Protein AF-A0A2C6CRE6-F1 (afd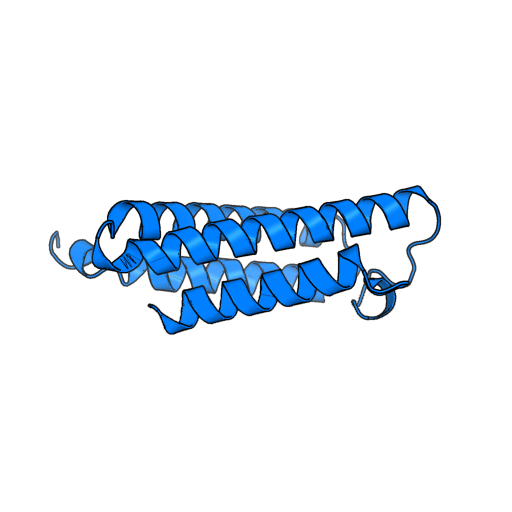b_monomer_lite)

Radius of gyration: 15.94 Å; chains: 1; bounding box: 40×32×43 Å

pLDDT: mean 82.26, std 10.41, range [41.03, 94.06]

Foldseek 3Di:
DLVLLVVLLVVLLVLLCCLQPPPPSLCVDPQRVVDDDPVSNVVSNVSSVVSNVLSVLSVVLSVCCVPCVPSNLVSLLVLLVVLQVQLVVCVVPGPDNPSSVVSNVSSVSSVVVSCPPPVVVPPD

Structure (mmCIF, N/CA/C/O backbone):
data_AF-A0A2C6CRE6-F1
#
_entry.id   AF-A0A2C6CRE6-F1
#
loop_
_atom_site.group_PDB
_atom_site.id
_atom_site.type_symbol
_atom_site.label_atom_id
_atom_site.label_alt_id
_atom_site.label_comp_id
_atom_site.label_asym_id
_atom_site.label_entity_id
_atom_site.label_seq_id
_atom_site.pdbx_PDB_ins_code
_atom_site.Cartn_x
_atom_site.Cartn_y
_atom_site.Cartn_z
_atom_site.occupancy
_atom_site.B_iso_or_equiv
_atom_site.auth_seq_id
_atom_site.auth_comp_id
_atom_site.auth_asym_id
_atom_site.auth_atom_id
_atom_site.pdbx_PDB_model_num
ATOM 1 N N . MET A 1 1 ? -15.519 -2.177 9.008 1.00 62.03 1 MET A N 1
ATOM 2 C CA . MET A 1 1 ? -14.180 -1.786 9.507 1.00 62.03 1 MET A CA 1
ATOM 3 C C . MET A 1 1 ? -13.184 -2.936 9.378 1.00 62.03 1 MET A C 1
ATOM 5 O O . MET A 1 1 ? -12.245 -2.812 8.613 1.00 62.03 1 MET A O 1
ATOM 9 N N . VAL A 1 2 ? -13.443 -4.084 10.015 1.00 71.44 2 VAL A N 1
ATOM 10 C CA . VAL A 1 2 ? -12.604 -5.304 9.961 1.00 71.44 2 VAL A CA 1
ATOM 11 C C . VAL A 1 2 ? -12.316 -5.812 8.544 1.00 71.44 2 VAL A C 1
ATOM 13 O O . VAL A 1 2 ? -11.162 -6.024 8.200 1.00 71.44 2 VAL A O 1
ATOM 16 N N . ILE A 1 3 ? -13.355 -5.976 7.723 1.00 76.69 3 ILE A N 1
ATOM 17 C CA . ILE A 1 3 ? -13.239 -6.564 6.374 1.00 76.69 3 ILE A CA 1
ATOM 18 C C . ILE A 1 3 ? -12.332 -5.724 5.461 1.00 76.69 3 ILE A C 1
ATOM 20 O O . ILE A 1 3 ? -11.636 -6.256 4.609 1.00 76.69 3 ILE A O 1
ATOM 24 N N . ILE A 1 4 ? -12.315 -4.410 5.675 1.00 74.69 4 ILE A N 1
ATOM 25 C CA . ILE A 1 4 ? -11.604 -3.444 4.834 1.00 74.69 4 ILE A CA 1
ATOM 26 C C . ILE A 1 4 ? -10.100 -3.515 5.084 1.00 74.69 4 ILE A C 1
ATOM 28 O O . ILE A 1 4 ? -9.323 -3.633 4.143 1.00 74.69 4 ILE A O 1
ATOM 32 N N . LEU A 1 5 ? -9.704 -3.509 6.358 1.00 79.50 5 LEU A N 1
ATOM 33 C CA . LEU A 1 5 ? -8.312 -3.697 6.745 1.00 79.50 5 LEU A CA 1
ATOM 34 C C . LEU A 1 5 ? -7.800 -5.077 6.305 1.00 79.50 5 LEU A C 1
ATOM 36 O O . LEU A 1 5 ? -6.689 -5.179 5.807 1.00 79.50 5 LEU A O 1
ATOM 40 N N . LEU A 1 6 ? -8.628 -6.123 6.416 1.00 85.12 6 LEU A N 1
ATOM 41 C CA . LEU A 1 6 ? -8.285 -7.461 5.924 1.00 85.12 6 LEU A CA 1
ATOM 42 C C . LEU A 1 6 ? -8.079 -7.501 4.408 1.00 85.12 6 LEU A C 1
ATOM 44 O O . LEU A 1 6 ? -7.111 -8.096 3.952 1.00 85.12 6 LEU A O 1
ATOM 48 N N . LEU A 1 7 ? -8.960 -6.865 3.633 1.00 85.69 7 LEU A N 1
ATOM 49 C CA . LEU A 1 7 ? -8.818 -6.809 2.180 1.00 85.69 7 LEU A CA 1
ATOM 50 C C . LEU A 1 7 ? -7.521 -6.097 1.779 1.00 85.69 7 LEU A C 1
ATOM 52 O O . LEU A 1 7 ? -6.799 -6.602 0.927 1.00 85.69 7 LEU A O 1
ATOM 56 N N . HIS A 1 8 ? -7.206 -4.970 2.425 1.00 85.25 8 HIS A N 1
ATOM 57 C CA . HIS A 1 8 ? -5.946 -4.252 2.212 1.00 85.25 8 HIS A CA 1
ATOM 58 C C . HIS A 1 8 ? -4.732 -5.136 2.523 1.00 85.25 8 HIS A C 1
ATOM 60 O O . HIS A 1 8 ? -3.881 -5.308 1.658 1.00 85.25 8 HIS A O 1
ATOM 66 N N . ILE A 1 9 ? -4.708 -5.791 3.690 1.00 89.94 9 ILE A N 1
ATOM 67 C CA . ILE A 1 9 ? -3.644 -6.735 4.072 1.00 89.94 9 ILE A CA 1
ATOM 68 C C . ILE A 1 9 ? -3.455 -7.820 3.012 1.00 89.94 9 ILE A C 1
ATOM 70 O O . ILE A 1 9 ? -2.324 -8.122 2.645 1.00 89.94 9 ILE A O 1
ATOM 74 N N . ILE A 1 10 ? -4.548 -8.423 2.537 1.00 92.06 10 ILE A N 1
ATOM 75 C CA . ILE A 1 10 ? -4.492 -9.502 1.546 1.00 92.06 10 ILE A CA 1
ATOM 76 C C . ILE A 1 10 ? -3.911 -8.984 0.231 1.00 92.06 10 ILE A C 1
ATOM 78 O O . ILE A 1 10 ? -3.022 -9.625 -0.324 1.00 92.06 10 ILE A O 1
ATOM 82 N N . VAL A 1 11 ? -4.382 -7.833 -0.254 1.00 89.25 11 VAL A N 1
ATOM 83 C CA . VAL A 1 11 ? -3.883 -7.229 -1.496 1.00 89.25 11 VAL A CA 1
ATOM 84 C C . VAL A 1 11 ? -2.387 -6.939 -1.388 1.00 89.25 11 VAL A C 1
ATOM 86 O O . VAL A 1 11 ? -1.627 -7.388 -2.241 1.00 89.25 11 VAL A O 1
ATOM 89 N N . GLU A 1 12 ? -1.947 -6.278 -0.319 1.00 89.94 12 GLU A N 1
ATOM 90 C CA . GLU A 1 12 ? -0.533 -5.956 -0.100 1.00 89.94 12 GLU A CA 1
ATOM 91 C C . GLU A 1 12 ? 0.335 -7.213 0.077 1.00 89.94 12 GLU A C 1
ATOM 93 O O . GLU A 1 12 ? 1.444 -7.283 -0.447 1.00 89.94 12 GLU A O 1
ATOM 98 N N . ALA A 1 13 ? -0.169 -8.247 0.758 1.00 92.31 13 ALA A N 1
ATOM 99 C CA . ALA A 1 13 ? 0.546 -9.512 0.922 1.00 92.31 13 ALA A CA 1
ATOM 100 C C . ALA A 1 13 ? 0.727 -10.244 -0.415 1.00 92.31 13 ALA A C 1
ATOM 102 O O . ALA A 1 13 ? 1.812 -10.758 -0.689 1.00 92.31 13 ALA A O 1
ATOM 103 N N . VAL A 1 14 ? -0.312 -10.271 -1.258 1.00 92.31 14 VAL A N 1
ATOM 104 C CA . VAL A 1 14 ? -0.236 -10.864 -2.598 1.00 92.31 14 VAL A CA 1
ATOM 105 C C . VAL A 1 14 ? 0.718 -10.059 -3.477 1.00 92.31 14 VAL A C 1
ATOM 107 O O . VAL A 1 14 ? 1.633 -10.641 -4.051 1.00 92.31 14 VAL A O 1
ATOM 110 N N . VAL A 1 15 ? 0.578 -8.733 -3.542 1.00 90.44 15 VAL A N 1
ATOM 111 C CA . VAL A 1 15 ? 1.474 -7.872 -4.335 1.00 90.44 15 VAL A CA 1
ATOM 112 C C . VAL A 1 15 ? 2.924 -8.016 -3.869 1.00 90.44 15 VAL A C 1
ATOM 114 O O . VAL A 1 15 ? 3.817 -8.241 -4.688 1.00 90.44 15 VAL A O 1
ATOM 117 N N . GLY A 1 16 ? 3.157 -7.975 -2.556 1.00 92.12 16 GLY A N 1
ATOM 118 C CA . GLY A 1 16 ? 4.472 -8.173 -1.956 1.00 92.12 16 GLY A CA 1
ATOM 119 C C . GLY A 1 16 ? 5.079 -9.524 -2.320 1.00 92.12 16 GLY A C 1
ATOM 120 O O . GLY A 1 16 ? 6.228 -9.585 -2.755 1.00 92.12 16 GLY A O 1
ATOM 121 N N . PHE A 1 17 ? 4.297 -10.602 -2.224 1.00 94.06 17 PHE A N 1
ATOM 122 C CA . PHE A 1 17 ? 4.737 -11.938 -2.621 1.00 94.06 17 PHE A CA 1
ATOM 123 C C . PHE A 1 17 ? 5.124 -12.000 -4.104 1.00 94.06 17 PHE A C 1
ATOM 125 O O . PHE A 1 17 ? 6.209 -12.479 -4.437 1.00 94.06 17 PHE A O 1
ATOM 132 N N . PHE A 1 18 ? 4.270 -11.488 -4.992 1.00 92.00 18 PHE A N 1
ATOM 133 C CA . PHE A 1 18 ? 4.519 -11.509 -6.431 1.00 92.00 18 PHE A CA 1
ATOM 134 C C . PHE A 1 18 ? 5.802 -10.757 -6.778 1.00 92.00 18 PHE A C 1
ATOM 136 O O . PHE A 1 18 ? 6.696 -11.309 -7.411 1.00 92.00 18 PHE A O 1
ATOM 143 N N . PHE A 1 19 ? 5.961 -9.531 -6.297 1.00 91.69 19 PHE A N 1
ATOM 144 C CA . PHE A 1 19 ? 7.143 -8.735 -6.610 1.00 91.69 19 PHE A CA 1
ATOM 145 C C . PHE A 1 19 ? 8.434 -9.295 -6.016 1.00 91.69 19 PHE A C 1
ATOM 147 O O . PHE A 1 19 ? 9.487 -9.222 -6.655 1.00 91.69 19 PHE A O 1
ATOM 154 N N . LEU A 1 20 ? 8.384 -9.895 -4.825 1.00 92.62 20 LEU A N 1
ATOM 155 C CA . LEU A 1 20 ? 9.568 -10.466 -4.184 1.00 92.62 20 LEU A CA 1
ATOM 156 C C . LEU A 1 20 ? 9.989 -11.804 -4.792 1.00 92.62 20 LEU A C 1
ATOM 158 O O . LEU A 1 20 ? 11.190 -12.021 -4.967 1.00 92.62 20 LEU A O 1
ATOM 162 N N . PHE A 1 21 ? 9.046 -12.667 -5.168 1.00 93.12 21 PHE A N 1
ATOM 163 C CA . PHE A 1 21 ? 9.355 -14.069 -5.473 1.00 93.12 21 PHE A CA 1
ATOM 164 C C . PHE A 1 21 ? 8.979 -14.520 -6.883 1.00 93.12 21 PHE A C 1
ATOM 166 O O . PHE A 1 21 ? 9.561 -15.488 -7.364 1.00 93.12 21 PHE A O 1
ATOM 173 N N . VAL A 1 22 ? 8.063 -13.834 -7.568 1.00 89.62 22 VAL A N 1
ATOM 174 C CA . VAL A 1 22 ? 7.656 -14.193 -8.932 1.00 89.62 22 VAL A CA 1
ATOM 175 C C . VAL A 1 22 ? 8.517 -13.412 -9.935 1.00 89.62 22 VAL A C 1
ATOM 177 O O . VAL A 1 22 ? 8.508 -12.177 -9.932 1.00 89.62 22 VAL A O 1
ATOM 180 N N . PRO A 1 23 ? 9.302 -14.096 -10.789 1.00 85.12 23 PRO A N 1
ATOM 181 C CA . PRO A 1 23 ? 10.025 -13.443 -11.875 1.00 85.12 23 PRO A CA 1
ATOM 182 C C . PRO A 1 23 ? 9.053 -12.724 -12.812 1.00 85.12 23 PRO A C 1
ATOM 184 O O . PRO A 1 23 ? 7.968 -13.236 -13.074 1.00 85.12 23 PRO A O 1
ATOM 187 N N . ASN A 1 24 ? 9.447 -11.554 -13.315 1.00 82.44 24 ASN A N 1
ATOM 188 C CA . ASN A 1 24 ? 8.669 -10.774 -14.285 1.00 82.44 24 ASN A CA 1
ATOM 189 C C . ASN A 1 24 ? 7.235 -10.433 -13.831 1.00 82.44 24 ASN A C 1
ATOM 191 O O . ASN A 1 24 ? 6.355 -10.176 -14.644 1.00 82.44 24 ASN A O 1
ATOM 195 N N . ALA A 1 25 ? 6.978 -10.382 -12.518 1.00 84.00 25 ALA A N 1
ATOM 196 C CA . ALA A 1 25 ? 5.677 -9.968 -11.990 1.00 84.00 25 ALA A CA 1
ATOM 197 C C . ALA A 1 25 ? 5.279 -8.533 -12.399 1.00 84.00 25 ALA A C 1
ATOM 199 O O . ALA A 1 25 ? 4.100 -8.191 -12.345 1.00 84.00 25 ALA A O 1
ATOM 200 N N . GLY A 1 26 ? 6.250 -7.705 -12.809 1.00 76.31 26 GLY A N 1
ATOM 201 C CA . GLY A 1 26 ? 6.013 -6.375 -13.375 1.00 76.31 26 GLY A CA 1
ATOM 202 C C . GLY A 1 26 ? 5.228 -6.408 -14.686 1.00 76.31 26 GLY A C 1
ATOM 203 O O . GLY A 1 26 ? 4.392 -5.538 -14.896 1.00 76.31 26 GLY A O 1
ATOM 204 N N . ASP A 1 27 ? 5.387 -7.454 -15.500 1.00 82.81 27 ASP A N 1
ATOM 205 C CA . ASP A 1 27 ? 4.716 -7.599 -16.801 1.00 82.81 27 ASP A CA 1
ATOM 206 C C . ASP A 1 27 ? 3.198 -7.763 -16.654 1.00 82.81 27 ASP A C 1
ATOM 208 O O . ASP A 1 27 ? 2.423 -7.444 -17.554 1.00 82.81 27 ASP A O 1
ATOM 212 N N . ILE A 1 28 ? 2.757 -8.253 -15.493 1.00 77.31 28 ILE A N 1
ATOM 213 C CA . ILE A 1 28 ? 1.340 -8.413 -15.152 1.00 77.31 28 ILE A CA 1
ATOM 214 C C . ILE A 1 28 ? 0.699 -7.044 -14.886 1.00 77.31 28 ILE A C 1
ATOM 216 O O . ILE A 1 28 ? -0.522 -6.898 -14.973 1.00 77.31 28 ILE A O 1
ATOM 220 N N . ILE A 1 29 ? 1.504 -6.035 -14.547 1.00 72.75 29 ILE A N 1
ATOM 221 C CA . ILE A 1 29 ? 1.014 -4.726 -14.143 1.00 72.75 29 ILE A CA 1
ATOM 222 C C . ILE A 1 29 ? 1.069 -3.772 -15.329 1.00 72.75 29 ILE A C 1
ATOM 224 O O . ILE A 1 29 ? 2.146 -3.456 -15.844 1.00 72.75 29 ILE A O 1
ATOM 228 N N . PRO A 1 30 ? -0.094 -3.252 -15.744 1.00 69.44 30 PRO A N 1
ATOM 229 C CA . PRO A 1 30 ? -0.143 -2.268 -16.806 1.00 69.44 30 PRO A CA 1
ATOM 230 C C . PRO A 1 30 ? 0.742 -1.049 -16.498 1.00 69.44 30 PRO A C 1
ATOM 232 O O . PRO A 1 30 ? 0.692 -0.499 -15.396 1.00 69.44 30 PRO A O 1
ATOM 235 N N . GLY A 1 31 ? 1.577 -0.659 -17.465 1.00 68.88 31 GLY A N 1
ATOM 236 C CA . GLY A 1 31 ? 2.536 0.445 -17.331 1.00 68.88 31 GLY A CA 1
ATOM 237 C C . GLY A 1 31 ? 3.899 0.069 -16.739 1.00 68.88 31 GLY A C 1
ATOM 238 O O . GLY A 1 31 ? 4.760 0.937 -16.643 1.00 68.88 31 GLY A O 1
ATOM 239 N N . PHE A 1 32 ? 4.115 -1.195 -16.355 1.00 70.50 32 PHE A N 1
ATOM 240 C CA . PHE A 1 32 ? 5.408 -1.686 -15.852 1.00 70.50 32 PHE A CA 1
ATOM 241 C C . PHE A 1 32 ? 6.137 -2.626 -16.823 1.00 70.50 32 PHE A C 1
ATOM 243 O O . PHE A 1 32 ? 7.346 -2.785 -16.686 1.00 70.50 32 PHE A O 1
ATOM 250 N N . GLY A 1 33 ? 5.439 -3.198 -17.812 1.00 66.19 33 GLY A N 1
ATOM 251 C CA . GLY A 1 33 ? 5.998 -4.189 -18.746 1.00 66.19 33 GLY A CA 1
ATOM 252 C C . GLY A 1 33 ? 7.060 -3.668 -19.722 1.00 66.19 33 GLY A C 1
ATOM 253 O O . GLY A 1 33 ? 7.785 -4.467 -20.299 1.00 66.19 33 GLY A O 1
ATOM 254 N N . ASP A 1 34 ? 7.194 -2.348 -19.874 1.00 71.38 34 ASP A N 1
ATOM 255 C CA . ASP A 1 34 ? 8.237 -1.737 -20.716 1.00 71.38 34 ASP A CA 1
ATOM 256 C C . ASP A 1 34 ? 9.550 -1.498 -19.936 1.00 71.38 34 ASP A C 1
ATOM 258 O O . ASP A 1 34 ? 10.530 -0.976 -20.471 1.00 71.38 34 ASP A O 1
ATOM 262 N N . GLY A 1 35 ? 9.563 -1.803 -18.633 1.00 71.75 35 GLY A N 1
ATOM 263 C CA . GLY A 1 35 ? 10.704 -1.584 -17.757 1.00 71.75 35 GLY A CA 1
ATOM 264 C C . GLY A 1 35 ? 11.736 -2.706 -17.852 1.00 71.75 35 GLY A C 1
ATOM 265 O O . GLY A 1 35 ? 11.481 -3.829 -17.432 1.00 71.75 35 GLY A O 1
ATOM 266 N N . GLU A 1 36 ? 12.945 -2.388 -18.313 1.00 76.56 36 GLU A N 1
ATOM 267 C CA . GLU A 1 36 ? 14.043 -3.356 -18.417 1.00 76.56 36 GLU A CA 1
ATOM 268 C C . GLU A 1 36 ? 15.262 -2.980 -17.553 1.00 76.56 36 GLU A C 1
ATOM 270 O O . GLU A 1 36 ? 15.469 -1.831 -17.153 1.00 76.56 36 GLU A O 1
ATOM 275 N N . GLY A 1 37 ? 16.107 -3.976 -17.267 1.00 81.50 37 GLY A N 1
ATOM 276 C CA . GLY A 1 37 ? 17.404 -3.795 -16.610 1.00 81.50 37 GLY A CA 1
ATOM 277 C C . GLY A 1 37 ? 17.424 -4.013 -15.090 1.00 81.50 37 GLY A C 1
ATOM 278 O O . GLY A 1 37 ? 16.403 -4.163 -14.416 1.00 81.50 37 GLY A O 1
ATOM 279 N N . SER A 1 38 ? 18.636 -4.039 -14.527 1.00 80.06 38 SER A N 1
ATOM 280 C CA . SER A 1 38 ? 18.883 -4.353 -13.109 1.00 80.06 38 SER A CA 1
ATOM 281 C C . SER A 1 38 ? 18.248 -3.349 -12.142 1.00 80.06 38 SER A C 1
ATOM 283 O O . SER A 1 38 ? 17.775 -3.743 -11.075 1.00 80.06 38 SER A O 1
ATOM 285 N N . SER A 1 39 ? 18.182 -2.071 -12.521 1.00 76.81 39 SER A N 1
ATOM 286 C CA . SER A 1 39 ? 17.527 -1.023 -11.730 1.00 76.81 39 SER A CA 1
ATOM 287 C C . SER A 1 39 ? 16.011 -1.206 -11.659 1.00 76.81 39 SER A C 1
ATOM 289 O O . SER A 1 39 ? 15.436 -1.025 -10.588 1.00 76.81 39 SER A O 1
ATOM 291 N N . HIS A 1 40 ? 15.364 -1.607 -12.761 1.00 81.81 40 HIS A N 1
ATOM 292 C CA . HIS A 1 40 ? 13.935 -1.923 -12.758 1.00 81.81 40 HIS A CA 1
ATOM 293 C C . HIS A 1 40 ? 13.655 -3.131 -11.856 1.00 81.81 40 HIS A C 1
ATOM 295 O O . HIS A 1 40 ? 12.797 -3.067 -10.979 1.00 81.81 40 HIS A O 1
ATOM 301 N N . TYR A 1 41 ? 14.453 -4.195 -11.981 1.00 82.75 41 TYR A N 1
ATOM 302 C CA . TYR A 1 41 ? 14.339 -5.369 -11.116 1.00 82.75 41 TYR A CA 1
ATOM 303 C C . TYR A 1 41 ? 14.483 -5.017 -9.628 1.00 82.75 41 TYR A C 1
ATOM 305 O O . TYR A 1 41 ? 13.650 -5.418 -8.813 1.00 82.75 41 TYR A O 1
ATOM 313 N N . LEU A 1 42 ? 15.502 -4.229 -9.268 1.00 81.81 42 LEU A N 1
ATOM 314 C CA . LEU A 1 42 ? 15.701 -3.760 -7.896 1.00 81.81 42 LEU A CA 1
ATOM 315 C C . LEU A 1 42 ? 14.502 -2.942 -7.400 1.00 81.81 42 LEU A C 1
ATOM 317 O O . LEU A 1 42 ? 14.024 -3.175 -6.289 1.00 81.81 42 LEU A O 1
ATOM 321 N N . LEU A 1 43 ? 13.987 -2.030 -8.228 1.00 83.62 43 LEU A N 1
ATOM 322 C CA . LEU A 1 43 ? 12.818 -1.218 -7.904 1.00 83.62 43 LEU A CA 1
ATOM 323 C C . LEU A 1 43 ? 11.596 -2.096 -7.605 1.00 83.62 43 LEU A C 1
ATOM 325 O O . LEU A 1 43 ? 10.944 -1.897 -6.581 1.00 83.62 43 LEU A O 1
ATOM 329 N N . MET A 1 44 ? 11.332 -3.119 -8.421 1.00 87.12 44 MET A N 1
ATOM 330 C CA . MET A 1 44 ? 10.241 -4.069 -8.178 1.00 87.12 44 MET A CA 1
ATOM 331 C C . MET A 1 44 ? 10.413 -4.814 -6.850 1.00 87.12 44 MET A C 1
ATOM 333 O O . MET A 1 44 ? 9.449 -4.956 -6.098 1.00 87.12 44 MET A O 1
ATOM 337 N N . LYS A 1 45 ? 11.639 -5.220 -6.489 1.00 86.19 45 LYS A N 1
ATOM 338 C CA . LYS A 1 45 ? 11.907 -5.833 -5.174 1.00 86.19 45 LYS A CA 1
ATOM 339 C C . LYS A 1 45 ? 11.655 -4.872 -4.020 1.00 86.19 45 LYS A C 1
ATOM 341 O O . LYS A 1 45 ? 11.089 -5.282 -3.009 1.00 86.19 45 LYS A O 1
ATOM 346 N N . MET A 1 46 ? 12.024 -3.604 -4.170 1.00 84.06 46 MET A N 1
ATOM 347 C CA . MET A 1 46 ? 11.758 -2.580 -3.159 1.00 84.06 46 MET A CA 1
ATOM 348 C C . MET A 1 46 ? 10.259 -2.320 -2.993 1.00 84.06 46 MET A C 1
ATOM 350 O O . MET A 1 46 ? 9.784 -2.243 -1.861 1.00 84.06 46 MET A O 1
ATOM 354 N N . TYR A 1 47 ? 9.502 -2.269 -4.092 1.00 87.25 47 TYR A N 1
ATOM 355 C CA . TYR A 1 47 ? 8.041 -2.200 -4.044 1.00 87.25 47 TYR A CA 1
ATOM 356 C C . TYR A 1 47 ? 7.435 -3.419 -3.349 1.00 87.25 47 TYR A C 1
ATOM 358 O O . TYR A 1 47 ? 6.564 -3.267 -2.496 1.00 87.25 47 TYR A O 1
ATOM 366 N N . GLY A 1 48 ? 7.920 -4.622 -3.664 1.00 90.25 48 GLY A N 1
ATOM 367 C CA . GLY A 1 48 ? 7.443 -5.852 -3.036 1.00 90.25 48 GLY A CA 1
ATOM 368 C C . GLY A 1 48 ? 7.708 -5.882 -1.533 1.00 90.25 48 GLY A C 1
ATOM 369 O O . GLY A 1 48 ? 6.830 -6.241 -0.749 1.00 90.25 48 GLY A O 1
ATOM 370 N N . LEU A 1 49 ? 8.895 -5.438 -1.115 1.00 89.62 49 LEU A N 1
ATOM 371 C CA . LEU A 1 49 ? 9.251 -5.314 0.296 1.00 89.62 49 LEU A CA 1
ATOM 372 C C . LEU A 1 49 ? 8.365 -4.290 1.014 1.00 89.62 49 LEU A C 1
ATOM 374 O O . LEU A 1 49 ? 7.894 -4.562 2.118 1.00 89.62 49 LEU A O 1
ATOM 378 N N . ALA A 1 50 ? 8.113 -3.139 0.386 1.00 87.81 50 ALA A N 1
ATOM 379 C CA . ALA A 1 50 ? 7.228 -2.116 0.929 1.00 87.81 50 ALA A CA 1
ATOM 380 C C . ALA A 1 50 ? 5.797 -2.647 1.103 1.00 87.81 50 ALA A C 1
ATOM 382 O O . ALA A 1 50 ? 5.236 -2.513 2.189 1.00 87.81 50 ALA A O 1
ATOM 383 N N . ALA A 1 51 ? 5.240 -3.318 0.092 1.00 90.00 51 ALA A N 1
ATOM 384 C CA . ALA A 1 51 ? 3.916 -3.937 0.168 1.00 90.00 51 ALA A CA 1
ATOM 385 C C . ALA A 1 51 ? 3.842 -4.974 1.302 1.00 90.00 51 ALA A C 1
ATOM 387 O O . ALA A 1 51 ? 2.952 -4.931 2.151 1.00 90.00 51 ALA A O 1
ATOM 388 N N . PHE A 1 52 ? 4.842 -5.852 1.414 1.00 89.31 52 PHE A N 1
ATOM 389 C CA . PHE A 1 52 ? 4.880 -6.854 2.481 1.00 89.31 52 PHE A CA 1
ATOM 390 C C . PHE A 1 52 ? 4.979 -6.224 3.882 1.00 89.31 52 PHE A C 1
ATOM 392 O O . PHE A 1 52 ? 4.326 -6.673 4.827 1.00 89.31 52 PHE A O 1
ATOM 399 N N . PHE A 1 53 ? 5.752 -5.145 4.020 1.00 86.19 53 PHE A N 1
ATOM 400 C CA . PHE A 1 53 ? 5.845 -4.375 5.258 1.00 86.19 53 PHE A CA 1
ATOM 401 C C . PHE A 1 53 ? 4.508 -3.713 5.629 1.00 86.19 53 PHE A C 1
ATOM 403 O O . PHE A 1 53 ? 4.083 -3.786 6.784 1.00 86.19 53 PHE A O 1
ATOM 410 N N . LEU A 1 54 ? 3.801 -3.131 4.656 1.00 87.56 54 LEU A N 1
ATOM 411 C CA . LEU A 1 54 ? 2.472 -2.545 4.859 1.00 87.56 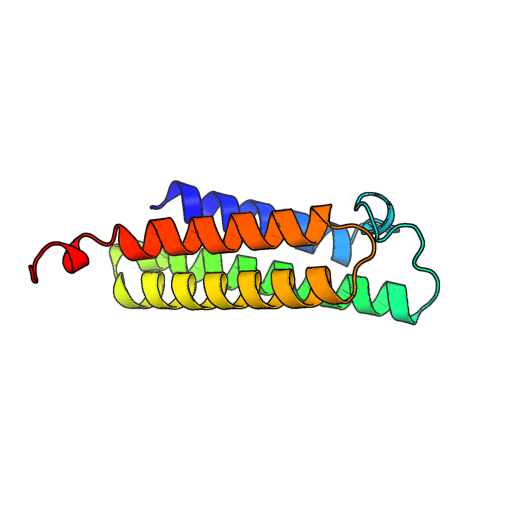54 LEU A CA 1
ATOM 412 C C . LEU A 1 54 ? 1.441 -3.609 5.255 1.00 87.56 54 LEU A C 1
ATOM 414 O O . LEU A 1 54 ? 0.652 -3.374 6.173 1.00 87.56 54 LEU A O 1
ATOM 418 N N . ALA A 1 55 ? 1.494 -4.798 4.649 1.00 90.12 55 ALA A N 1
ATOM 419 C CA . ALA A 1 55 ? 0.667 -5.934 5.045 1.00 90.12 55 ALA A CA 1
ATOM 420 C C . ALA A 1 55 ? 0.929 -6.336 6.506 1.00 90.12 55 ALA A C 1
ATOM 422 O O . ALA A 1 55 ? -0.016 -6.518 7.275 1.00 90.12 55 ALA A O 1
ATOM 423 N N . ALA A 1 56 ? 2.197 -6.413 6.926 1.00 88.69 56 ALA A N 1
ATOM 424 C CA . ALA A 1 56 ? 2.570 -6.745 8.302 1.00 88.69 56 ALA A CA 1
ATOM 425 C C . ALA A 1 56 ? 2.070 -5.700 9.317 1.00 88.69 56 ALA A C 1
ATOM 427 O O . ALA A 1 56 ? 1.509 -6.062 10.355 1.00 88.69 56 ALA A O 1
ATOM 428 N N . ILE A 1 57 ? 2.202 -4.406 9.002 1.00 87.06 57 ILE A N 1
ATOM 429 C CA . ILE A 1 57 ? 1.630 -3.319 9.813 1.00 87.06 57 ILE A CA 1
ATOM 430 C C . ILE A 1 57 ? 0.106 -3.453 9.889 1.00 87.06 57 ILE A C 1
ATOM 432 O O . ILE A 1 57 ? -0.473 -3.336 10.973 1.00 87.06 57 ILE A O 1
ATOM 436 N N . GLY A 1 58 ? -0.547 -3.741 8.762 1.00 84.62 58 GLY A N 1
ATOM 437 C CA . GLY A 1 58 ? -1.985 -3.972 8.700 1.00 84.62 58 GLY A CA 1
ATOM 438 C C . GLY A 1 58 ? -2.421 -5.137 9.591 1.00 84.62 58 GLY A C 1
ATOM 439 O O . GLY A 1 58 ? -3.380 -4.998 10.351 1.00 84.62 58 GLY A O 1
ATOM 440 N N . VAL A 1 59 ? -1.692 -6.259 9.577 1.00 88.75 59 VAL A N 1
ATOM 441 C CA . VAL A 1 59 ? -1.934 -7.404 10.475 1.00 88.75 59 VAL A CA 1
ATOM 442 C C . VAL A 1 59 ? -1.805 -6.980 11.935 1.00 88.75 59 VAL A C 1
ATOM 444 O O . VAL A 1 59 ? -2.686 -7.290 12.738 1.00 88.75 59 VAL A O 1
ATOM 447 N N . GLY A 1 60 ? -0.764 -6.223 12.286 1.00 85.50 60 GLY A N 1
ATOM 448 C CA . GLY A 1 60 ? -0.591 -5.677 13.634 1.00 85.50 60 GLY A CA 1
ATOM 449 C C . GLY A 1 60 ? -1.791 -4.835 14.080 1.00 85.50 60 GLY A C 1
ATOM 450 O O . GLY A 1 60 ? -2.348 -5.070 15.156 1.00 85.50 60 GLY A O 1
ATOM 451 N N . ALA A 1 61 ? -2.252 -3.921 13.223 1.00 85.31 61 ALA A N 1
ATOM 452 C CA . ALA A 1 61 ? -3.449 -3.118 13.463 1.00 85.31 61 ALA A CA 1
ATOM 453 C C . ALA A 1 61 ? -4.700 -3.994 13.620 1.00 85.31 61 ALA A C 1
ATOM 455 O O . ALA A 1 61 ? -5.503 -3.799 14.532 1.00 85.31 61 ALA A O 1
ATOM 456 N N . TYR A 1 62 ? -4.851 -5.011 12.772 1.00 85.75 62 TYR A N 1
ATOM 457 C CA . TYR A 1 62 ? -5.980 -5.926 12.825 1.00 85.75 62 TYR A CA 1
ATOM 458 C C . TYR A 1 62 ? -6.022 -6.688 14.148 1.00 85.75 62 TYR A C 1
ATOM 460 O O . TYR A 1 62 ? -7.079 -6.765 14.773 1.00 85.75 62 TYR A O 1
ATOM 468 N N . LEU A 1 63 ? -4.893 -7.220 14.611 1.00 88.00 63 LEU A N 1
ATOM 469 C CA . LEU A 1 63 ? -4.810 -7.952 15.875 1.00 88.00 63 LEU A CA 1
ATOM 470 C C . LEU A 1 63 ? -5.090 -7.051 17.084 1.00 88.00 63 LEU A C 1
ATOM 472 O O . LEU A 1 63 ? -5.721 -7.491 18.042 1.00 88.00 63 LEU A O 1
ATOM 476 N N . LYS A 1 64 ? -4.678 -5.780 17.028 1.00 84.88 64 LYS A N 1
ATOM 477 C CA . LYS A 1 64 ? -4.870 -4.804 18.111 1.00 84.88 64 LYS A CA 1
ATOM 478 C C . LYS A 1 64 ? -6.218 -4.081 18.081 1.00 84.88 64 LYS A C 1
ATOM 480 O O . LYS A 1 64 ? -6.552 -3.415 19.054 1.00 84.88 64 LYS A O 1
ATOM 485 N N . ARG A 1 65 ? -7.039 -4.257 17.041 1.00 80.00 65 ARG A N 1
ATOM 486 C CA . ARG A 1 65 ? -8.290 -3.500 16.822 1.00 80.00 65 ARG A CA 1
ATOM 487 C C . ARG A 1 65 ? -9.302 -3.506 17.971 1.00 80.00 65 ARG A C 1
ATOM 489 O O . ARG A 1 65 ? -10.127 -2.604 18.041 1.00 80.00 65 ARG A O 1
ATOM 496 N N . LEU A 1 66 ? -9.300 -4.545 18.811 1.00 78.69 66 LEU A N 1
ATOM 497 C CA . LEU A 1 66 ? -10.233 -4.677 19.939 1.00 78.69 66 LEU A CA 1
ATOM 498 C C . LEU A 1 66 ? -9.691 -4.044 21.226 1.00 78.69 66 LEU A C 1
ATOM 500 O O . LEU A 1 66 ? -10.472 -3.710 22.109 1.00 78.69 66 LEU A O 1
ATOM 504 N N . THR A 1 67 ? -8.371 -3.885 21.331 1.00 83.25 67 THR A N 1
ATOM 505 C CA . THR A 1 67 ? -7.686 -3.393 22.536 1.00 83.25 67 THR A CA 1
ATOM 506 C C . THR A 1 67 ? -7.150 -1.975 22.373 1.00 83.25 67 THR A C 1
ATOM 508 O O . THR A 1 67 ? -7.047 -1.251 23.352 1.00 83.25 67 THR A O 1
ATOM 511 N N . ASP A 1 68 ? -6.803 -1.577 21.147 1.00 83.12 68 ASP A N 1
ATOM 512 C CA . ASP A 1 68 ? -6.224 -0.275 20.825 1.00 83.12 68 ASP A CA 1
ATOM 513 C C . ASP A 1 68 ? -6.805 0.262 19.509 1.00 83.12 68 ASP A C 1
ATOM 515 O O . ASP A 1 68 ? -6.263 0.142 18.401 1.00 83.12 68 ASP A O 1
ATOM 519 N N . VAL A 1 69 ? -7.998 0.829 19.652 1.00 81.50 69 VAL A N 1
ATOM 520 C CA . VAL A 1 69 ? -8.762 1.409 18.549 1.00 81.50 69 VAL A CA 1
ATOM 521 C C . VAL A 1 69 ? -8.054 2.650 17.989 1.00 81.50 69 VAL A C 1
ATOM 523 O O . VAL A 1 69 ? -8.078 2.868 16.778 1.00 81.50 69 VAL A O 1
ATOM 526 N N . ALA A 1 70 ? -7.392 3.442 18.840 1.00 82.62 70 ALA A N 1
ATOM 527 C CA . ALA A 1 70 ? -6.694 4.661 18.437 1.00 82.62 70 ALA A CA 1
ATOM 528 C C . ALA A 1 70 ? -5.497 4.354 17.527 1.00 82.62 70 ALA A C 1
ATOM 530 O O . ALA A 1 70 ? -5.394 4.934 16.444 1.00 82.62 70 ALA A O 1
ATOM 531 N N . LEU A 1 71 ? -4.660 3.382 17.904 1.00 81.62 71 LEU A N 1
ATOM 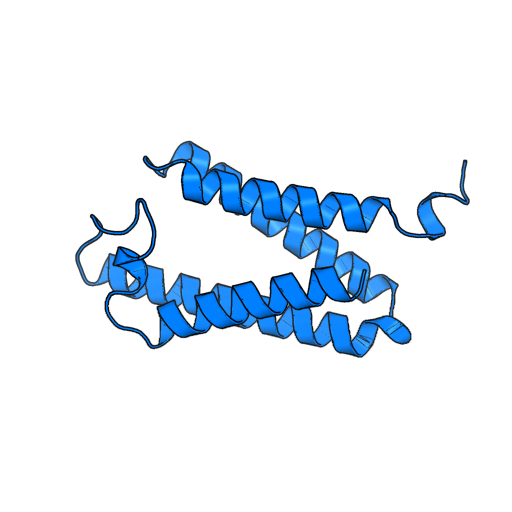532 C CA . LEU A 1 71 ? -3.549 2.911 17.076 1.00 81.62 71 LEU A CA 1
ATOM 533 C C . LEU A 1 71 ? -4.034 2.394 15.719 1.00 81.62 71 LEU A C 1
ATOM 535 O O . LEU A 1 71 ? -3.442 2.702 14.687 1.00 81.62 71 LEU A O 1
ATOM 539 N N . THR A 1 72 ? -5.143 1.652 15.709 1.00 82.19 72 THR A N 1
ATOM 540 C CA . THR A 1 72 ? -5.733 1.129 14.469 1.00 82.19 72 THR A CA 1
ATOM 541 C C . THR A 1 72 ? -6.107 2.265 13.514 1.00 82.19 72 THR A C 1
ATOM 543 O O . THR A 1 72 ? -5.741 2.224 12.341 1.00 82.19 72 THR A O 1
ATOM 546 N N . TYR A 1 73 ? -6.778 3.312 14.004 1.00 81.94 73 TYR A N 1
ATOM 547 C CA . TYR A 1 73 ? -7.123 4.477 13.180 1.00 81.94 73 TYR A CA 1
ATOM 548 C C . TYR A 1 73 ? -5.897 5.269 12.724 1.00 81.94 73 TYR A C 1
ATOM 550 O O . TYR A 1 73 ? -5.872 5.727 11.583 1.00 81.94 73 TYR A O 1
ATOM 558 N N . GLN A 1 74 ? -4.880 5.405 13.576 1.00 85.19 74 GLN A N 1
ATOM 559 C CA . GLN A 1 74 ? -3.637 6.083 13.214 1.00 85.19 74 GLN A CA 1
ATOM 560 C C . GLN A 1 74 ? -2.917 5.357 12.073 1.00 85.19 74 GLN A C 1
ATOM 562 O O . GLN A 1 74 ? -2.451 5.993 11.130 1.00 85.19 74 GLN A O 1
ATOM 567 N N . ILE A 1 75 ? -2.864 4.024 12.125 1.00 84.44 75 ILE A N 1
ATOM 568 C CA . ILE A 1 75 ? -2.301 3.202 11.051 1.00 84.44 75 ILE A CA 1
ATOM 569 C C . ILE A 1 75 ? -3.113 3.378 9.766 1.00 84.44 75 ILE A C 1
ATOM 571 O O . ILE A 1 75 ? -2.532 3.612 8.712 1.00 84.44 75 ILE A O 1
ATOM 575 N N . MET A 1 76 ? -4.447 3.344 9.840 1.00 83.19 76 MET A N 1
ATOM 576 C CA . MET A 1 76 ? -5.298 3.568 8.665 1.00 83.19 76 MET A CA 1
ATOM 577 C C . MET A 1 76 ? -5.084 4.946 8.028 1.00 83.19 76 MET A C 1
ATOM 579 O O . MET A 1 76 ? -5.074 5.049 6.802 1.00 83.19 76 MET A O 1
ATOM 583 N N . LEU A 1 77 ? -4.886 5.990 8.838 1.00 86.75 77 LEU A N 1
ATOM 584 C CA . LEU A 1 77 ? -4.571 7.333 8.352 1.00 86.75 77 LEU A CA 1
ATOM 5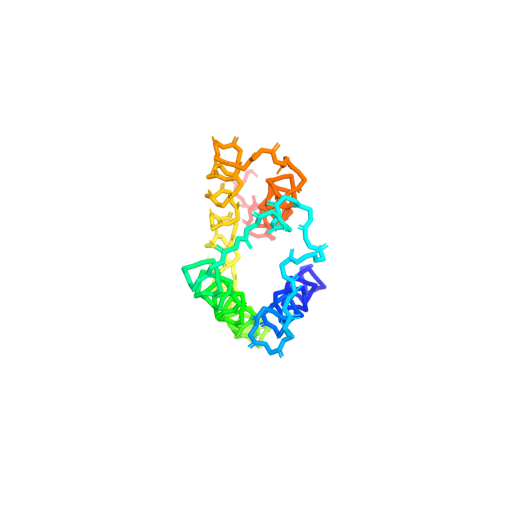85 C C . LEU A 1 77 ? -3.223 7.365 7.622 1.00 86.75 77 LEU A C 1
ATOM 587 O O . LEU A 1 77 ? -3.141 7.904 6.520 1.00 86.75 77 LEU A O 1
ATOM 591 N N . TRP A 1 78 ? -2.183 6.757 8.194 1.00 87.50 78 TRP A N 1
ATOM 592 C CA . TRP A 1 78 ? -0.873 6.679 7.544 1.00 87.50 78 TRP A CA 1
ATOM 593 C C . TRP A 1 78 ? -0.914 5.887 6.236 1.00 87.50 78 TRP A C 1
ATOM 595 O O . TRP A 1 78 ? -0.322 6.320 5.249 1.00 87.50 78 TRP A O 1
ATOM 605 N N . LEU A 1 79 ? -1.664 4.783 6.195 1.00 86.12 79 LEU A N 1
ATOM 606 C CA . LEU A 1 79 ? -1.893 4.024 4.965 1.00 86.12 79 LEU A CA 1
ATOM 607 C C . LEU A 1 79 ? -2.603 4.881 3.909 1.00 86.12 79 LEU A C 1
ATOM 609 O O . LEU A 1 79 ? -2.186 4.898 2.754 1.00 86.12 79 LEU A O 1
ATOM 613 N N . ALA A 1 80 ? -3.627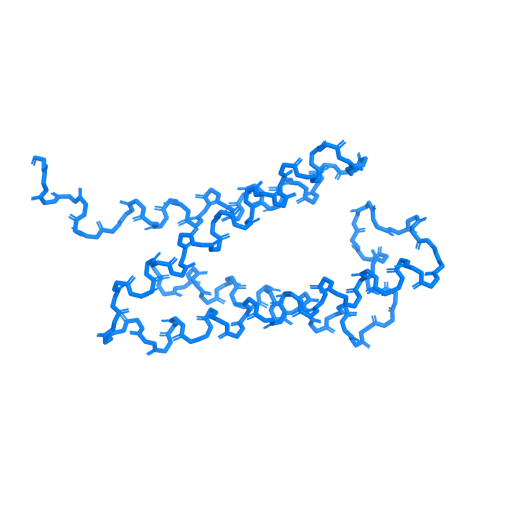 5.648 4.292 1.00 88.94 80 ALA A N 1
ATOM 614 C CA . ALA A 1 80 ? -4.312 6.548 3.367 1.00 88.94 80 ALA A CA 1
ATOM 615 C C . ALA A 1 80 ? -3.356 7.594 2.771 1.00 88.94 80 ALA A C 1
ATOM 617 O O . ALA A 1 80 ? -3.329 7.776 1.554 1.00 88.94 80 ALA A O 1
ATOM 618 N N . ILE A 1 81 ? -2.541 8.240 3.614 1.00 91.69 81 ILE A N 1
ATOM 619 C CA . ILE A 1 81 ? -1.529 9.219 3.186 1.00 91.69 81 ILE A CA 1
ATOM 620 C C . ILE A 1 81 ? -0.547 8.581 2.201 1.00 91.69 81 ILE A C 1
ATOM 622 O O . ILE A 1 81 ? -0.280 9.158 1.148 1.00 91.69 81 ILE A O 1
ATOM 626 N N . PHE A 1 82 ? -0.050 7.381 2.510 1.00 88.75 82 PHE A N 1
ATOM 627 C CA . PHE A 1 82 ? 0.843 6.637 1.626 1.00 88.75 82 PHE A CA 1
ATOM 628 C C . PHE A 1 82 ? 0.212 6.404 0.246 1.00 88.75 82 PHE A C 1
ATOM 630 O O . PHE A 1 82 ? 0.829 6.707 -0.775 1.00 88.75 82 PHE A O 1
ATOM 637 N N . HIS A 1 83 ? -1.035 5.931 0.198 1.00 91.06 83 HIS A N 1
ATOM 638 C CA . HIS A 1 83 ? -1.720 5.677 -1.068 1.00 91.06 83 HIS A CA 1
ATOM 639 C C . HIS A 1 83 ? -1.988 6.962 -1.867 1.00 91.06 83 HIS A C 1
ATOM 641 O O . HIS A 1 83 ? -1.827 6.947 -3.085 1.00 91.06 83 HIS A O 1
ATOM 647 N N . PHE A 1 84 ? -2.311 8.092 -1.229 1.00 93.00 84 PHE A N 1
ATOM 648 C CA . PHE A 1 84 ? -2.430 9.367 -1.951 1.00 93.00 84 PHE A CA 1
ATOM 649 C C . PHE A 1 84 ? -1.094 9.869 -2.495 1.00 93.00 84 PHE A C 1
ATOM 651 O O . PHE A 1 84 ? -1.046 10.346 -3.628 1.00 93.00 84 PHE A O 1
ATOM 658 N N . ALA A 1 85 ? -0.011 9.741 -1.725 1.00 92.06 85 ALA A N 1
ATOM 659 C CA . ALA A 1 85 ? 1.323 10.103 -2.193 1.00 92.06 85 ALA A CA 1
ATOM 660 C C . ALA A 1 85 ? 1.723 9.257 -3.413 1.00 92.06 85 ALA A C 1
ATOM 662 O O . ALA A 1 85 ? 2.157 9.798 -4.429 1.00 92.06 85 ALA A O 1
ATOM 663 N N . MET A 1 86 ? 1.482 7.945 -3.350 1.00 88.81 86 MET A N 1
ATOM 664 C CA . MET A 1 86 ? 1.682 7.023 -4.469 1.00 88.81 86 MET A CA 1
ATOM 665 C C . MET A 1 86 ? 0.840 7.397 -5.691 1.00 88.81 86 MET A C 1
ATOM 667 O O . MET A 1 86 ? 1.372 7.455 -6.799 1.00 88.81 86 MET A O 1
ATOM 671 N N . ALA A 1 87 ? -0.447 7.695 -5.500 1.00 91.25 87 ALA A N 1
ATOM 672 C CA . ALA A 1 87 ? -1.328 8.120 -6.583 1.00 91.25 87 ALA A CA 1
ATOM 673 C C . ALA A 1 87 ? -0.819 9.403 -7.255 1.00 91.25 87 ALA A C 1
ATOM 675 O O . ALA A 1 87 ? -0.790 9.467 -8.481 1.00 91.25 87 ALA A O 1
ATOM 676 N N . GLY A 1 88 ? -0.368 10.389 -6.469 1.00 91.44 88 GLY A N 1
ATOM 677 C CA . GLY A 1 88 ? 0.184 11.651 -6.968 1.00 91.44 88 GLY A CA 1
ATOM 678 C C . GLY A 1 88 ? 1.478 11.471 -7.763 1.00 91.44 88 GLY A C 1
ATOM 679 O O . GLY A 1 88 ? 1.605 12.015 -8.857 1.00 9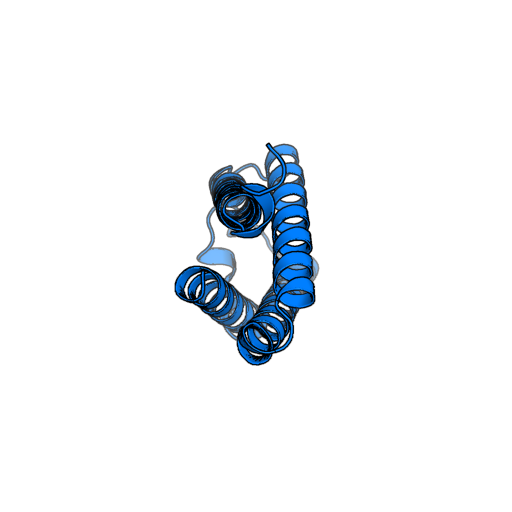1.44 88 GLY A O 1
ATOM 680 N N . ILE A 1 89 ? 2.414 10.661 -7.259 1.00 90.75 89 ILE A N 1
ATOM 681 C CA . ILE A 1 89 ? 3.655 10.333 -7.978 1.00 90.75 89 ILE A CA 1
ATOM 682 C C . ILE A 1 89 ? 3.330 9.608 -9.288 1.00 90.75 89 ILE A C 1
ATOM 684 O O . ILE A 1 89 ? 3.841 9.979 -10.341 1.00 90.75 89 ILE A O 1
ATOM 688 N N . GLN A 1 90 ? 2.454 8.604 -9.261 1.00 86.56 90 GLN A N 1
ATOM 689 C CA . GLN A 1 90 ? 2.099 7.867 -10.473 1.00 86.56 90 GLN A CA 1
ATOM 690 C C . GLN A 1 90 ? 1.312 8.723 -11.469 1.00 86.56 90 GLN A C 1
ATOM 692 O O . GLN A 1 90 ? 1.533 8.596 -12.664 1.00 86.56 90 GLN A O 1
ATOM 697 N N . LEU A 1 91 ? 0.467 9.644 -11.005 1.00 89.44 91 LEU A N 1
ATOM 698 C CA . LEU A 1 91 ? -0.212 10.597 -11.883 1.00 89.44 91 LEU A CA 1
ATOM 699 C C . LEU A 1 91 ? 0.796 11.485 -12.629 1.00 89.44 91 LEU A C 1
ATOM 701 O O . LEU A 1 91 ? 0.608 11.768 -13.808 1.00 89.44 91 LEU A O 1
ATOM 705 N N . ALA A 1 92 ? 1.867 11.905 -11.949 1.00 91.75 92 ALA A N 1
ATOM 706 C CA . ALA A 1 92 ? 2.892 12.776 -12.515 1.00 91.75 92 ALA A CA 1
ATOM 707 C C . ALA A 1 92 ? 3.881 12.052 -13.444 1.00 91.75 92 ALA A C 1
ATOM 709 O O . ALA A 1 92 ? 4.363 12.658 -14.400 1.00 91.75 92 ALA A O 1
ATOM 710 N N . TYR A 1 93 ? 4.207 10.787 -13.158 1.00 84.25 93 TYR A N 1
ATOM 711 C CA . TYR A 1 93 ? 5.342 10.104 -13.791 1.00 84.25 93 TYR A CA 1
ATOM 712 C C . TYR A 1 93 ? 5.006 8.781 -14.489 1.00 84.25 93 TYR A C 1
ATOM 714 O O . TYR A 1 93 ? 5.834 8.296 -15.255 1.00 84.25 93 TYR A O 1
ATOM 722 N N . ASN A 1 94 ? 3.838 8.176 -14.248 1.00 78.00 94 ASN A N 1
ATOM 723 C CA . ASN A 1 94 ? 3.450 6.932 -14.911 1.00 78.00 94 ASN A CA 1
ATOM 724 C C . ASN A 1 94 ? 2.619 7.247 -16.170 1.00 78.00 94 ASN A C 1
ATOM 726 O O . ASN A 1 94 ? 1.571 7.888 -16.054 1.00 78.00 94 ASN A O 1
ATOM 730 N N . PRO A 1 95 ? 3.038 6.811 -17.373 1.00 78.38 95 PRO A N 1
ATOM 731 C CA . PRO A 1 95 ? 2.235 6.987 -18.583 1.00 78.38 95 PRO A CA 1
ATOM 732 C C . PRO A 1 95 ? 0.893 6.236 -18.519 1.00 78.38 95 PRO A C 1
ATOM 734 O O . PRO A 1 95 ? -0.074 6.657 -19.154 1.00 78.38 95 PRO A O 1
ATOM 737 N N . ASP A 1 96 ? 0.803 5.162 -17.729 1.00 79.88 96 ASP A N 1
ATOM 738 C CA . ASP A 1 96 ? -0.429 4.418 -17.482 1.00 79.88 96 ASP A CA 1
ATOM 739 C C . ASP A 1 96 ? -1.093 4.845 -16.166 1.00 79.88 96 ASP A C 1
ATOM 741 O O . ASP A 1 96 ? -0.610 4.600 -15.058 1.00 79.88 96 ASP A O 1
ATOM 745 N N . GLN A 1 97 ? -2.274 5.442 -16.290 1.00 83.94 97 GLN A N 1
ATOM 746 C CA . GLN A 1 97 ? -3.013 5.999 -15.161 1.00 83.94 97 GLN A CA 1
ATOM 747 C C . GLN A 1 97 ? -3.792 4.958 -14.346 1.00 83.94 97 GLN A C 1
ATOM 749 O O . GLN A 1 97 ? -4.336 5.290 -13.291 1.00 83.94 97 GLN A O 1
ATOM 754 N N . ARG A 1 98 ? -3.851 3.690 -14.775 1.00 84.69 98 ARG A N 1
ATOM 755 C CA . ARG A 1 98 ? -4.568 2.631 -14.039 1.00 84.69 98 ARG A CA 1
ATOM 756 C C . ARG A 1 98 ? -3.976 2.390 -12.657 1.00 84.69 98 ARG A C 1
ATOM 758 O O . ARG A 1 98 ? -4.725 2.215 -11.698 1.00 84.69 98 ARG A O 1
ATOM 765 N N . ALA A 1 99 ? -2.650 2.422 -12.549 1.00 80.31 99 ALA A N 1
ATOM 766 C CA . ALA A 1 99 ? -1.968 2.271 -11.273 1.00 80.31 99 ALA A CA 1
ATOM 767 C C . ALA A 1 99 ? -2.270 3.471 -10.350 1.00 80.31 99 ALA A C 1
ATOM 769 O O . ALA A 1 99 ? -2.656 3.276 -9.194 1.00 80.31 99 ALA A O 1
ATOM 770 N N . SER A 1 100 ? -2.225 4.701 -10.884 1.00 86.25 100 SER A N 1
ATOM 771 C CA . SER A 1 100 ? -2.571 5.909 -10.120 1.00 86.25 100 SER A CA 1
ATOM 772 C C . SER A 1 100 ? -4.010 5.841 -9.601 1.00 86.25 100 SER A C 1
ATOM 774 O O . SER A 1 100 ? -4.258 6.071 -8.414 1.00 86.25 100 SER A O 1
ATOM 776 N N . LEU A 1 101 ? -4.951 5.426 -10.457 1.00 88.06 101 LEU A N 1
ATOM 777 C CA . LEU A 1 101 ? -6.352 5.241 -10.093 1.00 88.06 101 LEU A CA 1
ATOM 778 C C . LEU A 1 101 ? -6.522 4.199 -8.980 1.00 88.06 101 LEU A C 1
ATOM 780 O O . LEU A 1 101 ? -7.271 4.446 -8.038 1.00 88.06 101 LEU A O 1
ATOM 784 N N . LEU A 1 102 ? -5.821 3.063 -9.042 1.00 87.38 102 LEU A N 1
ATOM 785 C CA . LEU A 1 102 ? -5.868 2.044 -7.990 1.00 87.38 102 LEU A CA 1
ATOM 786 C C . LEU A 1 102 ? -5.439 2.621 -6.635 1.00 87.38 102 LEU A C 1
ATOM 788 O O . LEU A 1 102 ? -6.164 2.483 -5.649 1.00 87.38 102 LEU A O 1
ATOM 792 N N . HIS A 1 103 ? -4.293 3.304 -6.583 1.00 89.88 103 HIS A N 1
ATOM 793 C CA . HIS A 1 103 ? -3.810 3.917 -5.346 1.00 89.88 103 HIS A CA 1
ATOM 794 C C . HIS A 1 103 ? -4.751 5.026 -4.853 1.00 89.88 103 HIS A C 1
ATOM 796 O O . HIS A 1 103 ? -5.028 5.100 -3.656 1.00 89.88 103 HIS A O 1
ATOM 802 N N . LEU A 1 104 ? -5.320 5.833 -5.752 1.00 91.69 104 LEU A N 1
ATOM 803 C CA . LEU A 1 104 ? -6.302 6.855 -5.394 1.00 91.69 104 LEU A CA 1
ATOM 804 C C . LEU A 1 104 ? -7.553 6.234 -4.759 1.00 91.69 104 LEU A C 1
ATOM 806 O O . LEU A 1 104 ? -7.999 6.686 -3.704 1.00 91.69 104 LEU A O 1
ATOM 810 N N . LEU A 1 105 ? -8.105 5.187 -5.377 1.00 90.25 105 LEU A N 1
ATOM 811 C CA . LEU A 1 105 ? -9.283 4.485 -4.871 1.00 90.25 105 LEU A CA 1
ATOM 812 C C . LEU A 1 105 ? -9.010 3.856 -3.501 1.00 90.25 105 LEU A C 1
ATOM 814 O O . LEU A 1 105 ? -9.853 3.967 -2.614 1.00 90.25 105 LEU A O 1
ATOM 818 N N . LEU A 1 106 ? -7.828 3.265 -3.291 1.00 86.56 106 LEU A N 1
ATOM 819 C CA . LEU A 1 106 ? -7.414 2.732 -1.989 1.00 86.56 106 LEU A CA 1
ATOM 820 C C . LEU A 1 106 ? -7.296 3.835 -0.925 1.00 86.56 106 LEU A C 1
ATOM 822 O O . LEU A 1 106 ? -7.801 3.665 0.186 1.00 86.56 106 LEU A O 1
ATOM 826 N N . GLY A 1 107 ? -6.705 4.985 -1.261 1.00 88.06 107 GLY A N 1
ATOM 827 C CA . GLY A 1 107 ? -6.609 6.139 -0.361 1.00 88.06 107 GLY A CA 1
ATOM 828 C C . GLY A 1 107 ? -7.982 6.689 0.037 1.00 88.06 107 GLY A C 1
ATOM 829 O O . GLY A 1 107 ? -8.281 6.821 1.227 1.00 88.06 107 GLY A O 1
ATOM 830 N N . LEU A 1 108 ? -8.859 6.933 -0.943 1.00 88.62 108 LEU A N 1
ATOM 831 C CA . LEU A 1 108 ? -10.241 7.378 -0.713 1.00 88.62 108 LEU A CA 1
ATOM 832 C C . LEU A 1 108 ? -11.027 6.376 0.134 1.00 88.62 108 LEU A C 1
ATOM 834 O O . LEU A 1 108 ? -11.780 6.761 1.031 1.00 88.62 108 LEU A O 1
ATOM 838 N N . PHE A 1 109 ? -10.830 5.086 -0.122 1.00 84.81 109 PHE A N 1
ATOM 839 C CA . PHE A 1 109 ? -11.470 4.018 0.625 1.00 84.81 109 PHE A CA 1
ATOM 840 C C . PHE A 1 109 ? -11.031 4.005 2.095 1.00 84.81 109 PHE A C 1
ATOM 842 O O . PHE A 1 109 ? -11.883 3.966 2.984 1.00 84.81 109 PHE A O 1
ATOM 849 N N . LEU A 1 110 ? -9.729 4.118 2.373 1.00 83.62 110 LEU A N 1
ATOM 850 C CA . LEU A 1 110 ? -9.190 4.191 3.735 1.00 83.62 110 LEU A CA 1
ATOM 851 C C . LEU A 1 110 ? -9.679 5.444 4.484 1.00 83.62 110 LEU A C 1
ATOM 853 O O . LEU A 1 110 ? -10.088 5.339 5.644 1.00 83.62 110 LEU A O 1
ATOM 857 N N . VAL A 1 111 ? -9.736 6.604 3.817 1.00 85.25 111 VAL A N 1
ATOM 858 C CA . VAL A 1 111 ? -10.299 7.846 4.382 1.00 85.25 111 VAL A CA 1
ATOM 859 C C . VAL A 1 111 ? -11.784 7.708 4.696 1.00 85.25 111 VAL A C 1
ATOM 861 O O . VAL A 1 111 ? -12.220 8.082 5.784 1.00 85.25 111 VAL A O 1
ATOM 864 N N . GLY A 1 112 ? -12.572 7.130 3.788 1.00 81.06 112 GLY A N 1
ATOM 865 C CA . GLY A 1 112 ? -13.999 6.902 4.015 1.00 81.06 112 GLY A CA 1
ATOM 866 C C . GLY A 1 112 ? -14.266 6.062 5.268 1.00 81.06 112 GLY A C 1
ATOM 867 O O . GLY A 1 112 ? -15.251 6.287 5.975 1.00 81.06 112 GLY A O 1
ATOM 868 N N . VAL A 1 113 ? -13.367 5.130 5.595 1.00 73.56 113 VAL A N 1
ATOM 869 C CA . VAL A 1 113 ? -13.439 4.352 6.839 1.00 73.56 113 VAL A CA 1
ATOM 870 C C . VAL A 1 113 ? -13.002 5.163 8.051 1.00 73.56 113 VAL A C 1
ATOM 872 O O . VAL A 1 113 ? -13.664 5.083 9.086 1.00 73.56 113 VAL A O 1
ATOM 875 N N . TYR A 1 114 ? -11.938 5.955 7.928 1.00 78.31 114 TYR A N 1
ATOM 876 C CA . TYR A 1 114 ? -11.467 6.833 8.997 1.00 78.31 114 TYR A CA 1
ATOM 877 C C . TYR A 1 114 ? -12.559 7.823 9.442 1.00 78.31 114 TYR A C 1
ATOM 879 O O . TYR A 1 114 ? -12.827 7.959 10.634 1.00 78.31 114 TYR A O 1
ATOM 887 N N . ILE A 1 115 ? -13.263 8.443 8.489 1.00 79.25 115 ILE A N 1
ATOM 888 C CA . ILE A 1 115 ? -14.331 9.423 8.761 1.00 79.25 115 ILE A CA 1
ATOM 889 C C . ILE A 1 115 ? -15.567 8.764 9.399 1.00 79.25 115 ILE A C 1
ATOM 891 O O . ILE A 1 115 ? -16.254 9.380 10.208 1.00 79.25 115 ILE A O 1
ATOM 895 N N . ARG A 1 116 ? -15.850 7.487 9.101 1.00 72.38 116 ARG A N 1
ATOM 896 C CA . ARG A 1 116 ? -16.964 6.732 9.714 1.00 72.38 116 ARG A CA 1
ATOM 897 C C . ARG A 1 116 ? -16.684 6.257 11.148 1.00 72.38 116 ARG A C 1
ATOM 899 O O . ARG A 1 116 ? -17.470 5.477 11.689 1.00 72.38 116 ARG A O 1
ATOM 906 N N . ARG A 1 117 ? -15.598 6.718 11.777 1.00 67.62 117 ARG A N 1
ATOM 907 C CA . ARG A 1 117 ? -15.277 6.461 13.185 1.00 67.62 117 ARG A CA 1
ATOM 908 C C . ARG A 1 117 ? -16.477 6.812 14.089 1.00 67.62 117 ARG A C 1
ATOM 910 O O . ARG A 1 117 ? -16.928 7.955 14.064 1.00 67.62 117 ARG A O 1
ATOM 917 N N . PRO A 1 118 ? -16.941 5.897 14.964 1.00 58.34 118 PRO A N 1
ATOM 918 C CA . PRO A 1 118 ? -18.067 6.144 15.874 1.00 58.34 118 PRO A CA 1
ATOM 919 C C . PRO A 1 118 ? -17.903 7.376 16.781 1.00 58.34 118 PRO A C 1
ATOM 921 O O . PRO A 1 118 ? -18.890 7.994 17.155 1.00 58.34 118 PRO A O 1
ATOM 924 N N . GLY A 1 119 ? -16.665 7.773 17.091 1.00 54.47 119 GLY A N 1
ATOM 925 C CA . GLY A 1 119 ? -16.372 8.973 17.884 1.00 54.47 119 GLY A CA 1
ATOM 926 C C . GLY A 1 119 ? -16.440 10.310 17.133 1.00 54.47 119 GLY A C 1
ATOM 927 O O . GLY A 1 119 ? -16.470 11.337 17.789 1.00 54.47 119 GLY A O 1
ATOM 928 N N . ALA A 1 120 ? -16.488 10.333 15.795 1.00 50.19 120 ALA A N 1
ATOM 929 C CA . ALA A 1 120 ? -16.595 11.582 15.023 1.00 50.19 120 ALA A CA 1
ATOM 930 C C . ALA A 1 120 ? -18.042 12.114 14.927 1.00 50.19 120 ALA A C 1
ATOM 932 O O . ALA A 1 120 ? -18.273 13.197 14.404 1.00 50.19 120 ALA A O 1
ATOM 933 N N . ARG A 1 121 ? -19.027 11.343 15.413 1.00 49.94 121 ARG A N 1
ATOM 934 C CA . ARG A 1 121 ? -20.455 11.711 15.443 1.00 49.94 121 ARG A CA 1
ATOM 935 C C . ARG A 1 121 ? -20.941 12.238 16.798 1.00 49.94 121 ARG A C 1
ATOM 937 O O . ARG A 1 121 ? -22.132 12.470 16.937 1.00 49.94 121 ARG A O 1
ATOM 944 N N . MET A 1 122 ? -20.060 12.382 17.787 1.00 46.66 122 MET A N 1
ATOM 945 C CA . MET A 1 122 ? -20.430 12.755 19.164 1.00 46.66 122 MET A CA 1
ATOM 946 C C . MET A 1 122 ? -19.932 14.155 19.569 1.00 46.66 122 MET A C 1
ATOM 948 O O . MET A 1 122 ? -20.028 14.512 20.736 1.00 46.66 122 MET A O 1
ATOM 952 N N . GLU A 1 123 ? -19.412 14.941 18.622 1.00 43.62 123 GLU A N 1
ATOM 953 C CA . GLU A 1 123 ? -18.949 16.325 18.847 1.00 43.62 123 GLU A CA 1
ATOM 954 C C . GLU A 1 123 ? -19.609 17.328 17.878 1.00 43.62 123 GLU A C 1
ATOM 956 O O . GLU A 1 123 ? -19.003 18.326 17.497 1.00 43.62 123 GLU A O 1
ATOM 961 N N . GLY A 1 124 ? -20.846 17.052 17.449 1.00 41.03 124 GLY A N 1
ATOM 962 C CA . GLY A 1 124 ? -21.660 17.952 16.627 1.00 41.03 124 GLY A CA 1
ATOM 963 C C . GLY A 1 124 ? -23.047 18.134 17.211 1.00 41.03 124 GLY A C 1
ATOM 964 O O . GLY A 1 124 ? -23.627 17.103 17.621 1.00 41.03 124 GLY A O 1
#

Secondary structure (DSSP, 8-state):
-HHHHHHHHHHHHHHHHHHHHSTTGGGGSTTTTT--SHHHHHHHHHHHHHHHHHHHHHHHHHHHTTT-HHHHHHHHHHHHHHHHHHHHHHHHH-S-HHHHHHHHHHHHHHHHHHHT-GGGGS--

Sequence (124 aa):
MVIILLLHIIVEAVVGFFFLFVPNAGDIIPGFGDGEGSSHYLLMKMYGLAAFFLAAIGVGAYLKRLTDVALTYQIMLWLAIFHFAMAGIQLAYNPDQRASLLHLLLGLFLVGVYIRRPGARMEG